Protein AF-A0A946QEQ7-F1 (afdb_monomer_lite)

Secondary structure (DSSP, 8-state):
---TTHHHH-SS--------SS----EES-SS--S--S--TTSEES---PPPHHHHHTS------HHHHHHHHHHHHTTS--------------

pLDDT: mean 74.31, std 14.01, range [38.25, 93.5]

Foldseek 3Di:
DDDPCQCVVPVPDDDDDDDDPDDDPKAFQCPPCPDVDPDRQPRMPVGDDDQDPVVVVVPPCPPPPVVVVVVVVVCVVVPPDPPPPDPDDDDDDD

Sequence (94 aa):
MIPAEIWRRNSVAVSKMLIRDKAIASIQLDPRRETADANFSNNSFPSRVVKSRLELYKGEDDTRNMMSDMLQMLREEKGGADDSKAVPLEETGN

Radius of gyration: 31.95 Å; chains: 1; bounding box: 30×58×88 Å

Structure (mmCIF, N/CA/C/O backbone):
data_AF-A0A946QEQ7-F1
#
_entry.id   AF-A0A946QEQ7-F1
#
loop_
_atom_site.group_PDB
_atom_site.id
_atom_site.type_symbol
_atom_site.label_atom_id
_atom_site.label_alt_id
_atom_site.label_comp_id
_atom_site.label_asym_id
_atom_site.label_entity_id
_atom_site.label_seq_id
_atom_site.pdbx_PDB_ins_code
_atom_site.Cartn_x
_atom_site.Cartn_y
_atom_site.Cartn_z
_atom_site.occupancy
_atom_site.B_iso_or_equiv
_atom_site.auth_seq_id
_atom_site.auth_comp_id
_atom_site.auth_asym_id
_atom_site.auth_atom_id
_atom_site.pdbx_PDB_model_num
ATOM 1 N N . MET A 1 1 ? -0.281 -14.467 -8.156 1.00 68.69 1 MET A N 1
ATOM 2 C CA . MET A 1 1 ? 1.128 -14.147 -7.876 1.00 68.69 1 MET A CA 1
ATOM 3 C C . MET A 1 1 ? 1.727 -13.546 -9.133 1.00 68.69 1 MET A C 1
ATOM 5 O O . MET A 1 1 ? 1.430 -14.052 -10.212 1.00 68.69 1 MET A O 1
ATOM 9 N N . ILE A 1 2 ? 2.442 -12.429 -9.013 1.00 79.06 2 ILE A N 1
ATOM 10 C CA . ILE A 1 2 ? 3.122 -11.790 -10.143 1.00 79.06 2 ILE A CA 1
ATOM 11 C C . ILE A 1 2 ? 4.566 -12.315 -10.140 1.00 79.06 2 ILE A C 1
ATOM 13 O O . ILE A 1 2 ? 5.228 -12.168 -9.119 1.00 79.06 2 ILE A O 1
ATOM 17 N N . PRO A 1 3 ? 5.026 -12.983 -11.212 1.00 81.75 3 PRO A N 1
ATOM 18 C CA . PRO A 1 3 ? 6.363 -13.573 -11.255 1.00 81.75 3 PRO A CA 1
ATOM 19 C C . PRO A 1 3 ? 7.441 -12.484 -11.331 1.00 81.75 3 PRO A C 1
ATOM 21 O O . PRO A 1 3 ? 7.240 -11.481 -12.016 1.00 81.75 3 PRO A O 1
ATOM 24 N N . ALA A 1 4 ? 8.588 -12.668 -10.676 1.00 80.50 4 ALA A N 1
ATOM 25 C CA . ALA A 1 4 ? 9.673 -11.680 -10.692 1.00 80.50 4 ALA A CA 1
ATOM 26 C C . ALA A 1 4 ? 10.273 -11.482 -12.101 1.00 80.50 4 ALA A C 1
ATOM 28 O O . ALA A 1 4 ? 10.820 -10.430 -12.423 1.00 80.50 4 ALA A O 1
ATOM 29 N N . GLU A 1 5 ? 10.107 -12.452 -13.000 1.00 84.88 5 GLU A N 1
ATOM 30 C CA . GLU A 1 5 ? 10.579 -12.391 -14.381 1.00 84.88 5 GLU A CA 1
ATOM 31 C C . GLU A 1 5 ? 9.917 -11.277 -15.205 1.00 84.88 5 GLU A C 1
ATOM 33 O O . GLU A 1 5 ? 10.447 -10.923 -16.262 1.00 84.88 5 GLU A O 1
ATOM 38 N N . ILE A 1 6 ? 8.797 -10.684 -14.755 1.00 85.69 6 ILE A N 1
ATOM 39 C CA . ILE A 1 6 ? 8.190 -9.546 -15.467 1.00 85.69 6 ILE A CA 1
ATOM 40 C C . ILE A 1 6 ? 9.160 -8.368 -15.601 1.00 85.69 6 ILE A C 1
ATOM 42 O O . ILE A 1 6 ? 9.158 -7.696 -16.631 1.00 85.69 6 ILE A O 1
ATOM 46 N N . TRP A 1 7 ? 10.039 -8.181 -14.616 1.00 83.44 7 TRP A N 1
ATOM 47 C CA . TRP A 1 7 ? 11.008 -7.087 -14.579 1.00 83.44 7 TRP A CA 1
ATOM 48 C C . TRP A 1 7 ? 12.115 -7.260 -15.620 1.00 83.44 7 TRP A C 1
ATOM 50 O O . TRP A 1 7 ? 12.717 -6.284 -16.058 1.00 83.44 7 TRP A O 1
ATOM 60 N N . ARG A 1 8 ? 12.342 -8.497 -16.090 1.00 85.19 8 ARG A N 1
ATOM 61 C CA . ARG A 1 8 ? 13.247 -8.764 -17.218 1.00 85.19 8 ARG A CA 1
ATOM 62 C C . ARG A 1 8 ? 12.669 -8.304 -18.553 1.00 85.19 8 ARG A C 1
ATOM 64 O O . ARG A 1 8 ? 13.434 -8.050 -19.474 1.00 85.19 8 ARG A O 1
ATOM 71 N N . ARG A 1 9 ? 11.337 -8.246 -18.686 1.00 85.56 9 ARG A N 1
ATOM 72 C CA . ARG A 1 9 ? 10.673 -7.796 -19.921 1.00 85.56 9 ARG A CA 1
ATOM 73 C C . ARG A 1 9 ? 10.659 -6.276 -20.022 1.00 85.56 9 ARG A C 1
ATOM 75 O O . ARG A 1 9 ? 10.830 -5.743 -21.111 1.00 85.56 9 ARG A O 1
ATOM 82 N N . ASN A 1 10 ? 10.445 -5.597 -18.898 1.00 86.81 10 ASN A N 1
ATOM 83 C CA . ASN A 1 10 ? 10.563 -4.151 -18.781 1.00 86.81 10 ASN A CA 1
ATOM 84 C C . ASN A 1 10 ? 10.896 -3.801 -17.325 1.00 86.81 10 ASN A C 1
ATOM 86 O O . ASN A 1 10 ? 10.130 -4.128 -16.419 1.00 86.81 10 ASN A O 1
ATOM 90 N N . SER A 1 11 ? 12.042 -3.156 -17.111 1.00 85.75 11 SER A N 1
ATOM 91 C CA . SER A 1 11 ? 12.533 -2.769 -15.785 1.00 85.75 11 SER A CA 1
ATOM 92 C C . SER A 1 11 ? 11.965 -1.440 -15.283 1.00 85.75 11 SER A C 1
ATOM 94 O O . SER A 1 11 ? 12.119 -1.125 -14.108 1.00 85.75 11 SER A O 1
ATOM 96 N N . VAL A 1 12 ? 11.328 -0.657 -16.156 1.00 88.12 12 VAL A N 1
ATOM 97 C CA . VAL A 1 12 ? 10.832 0.689 -15.847 1.00 88.12 12 VAL A CA 1
ATOM 98 C C . VAL A 1 12 ? 9.356 0.651 -15.469 1.00 88.12 12 VAL A C 1
ATOM 100 O O . VAL A 1 12 ? 8.961 1.221 -14.457 1.00 88.12 12 VAL A O 1
ATOM 103 N N . ALA A 1 13 ? 8.526 -0.014 -16.276 1.00 87.88 13 ALA A N 1
ATOM 104 C CA . ALA A 1 13 ? 7.086 -0.054 -16.053 1.00 87.88 13 ALA A CA 1
ATOM 105 C C . ALA A 1 13 ? 6.459 -1.340 -16.594 1.00 87.88 13 ALA A C 1
ATOM 107 O O . ALA A 1 13 ? 6.727 -1.767 -17.718 1.00 87.88 13 ALA A O 1
ATOM 108 N N . VAL A 1 14 ? 5.560 -1.928 -15.803 1.00 86.50 14 VAL A N 1
ATOM 109 C CA . VAL A 1 14 ? 4.764 -3.095 -16.190 1.00 86.50 14 VAL A CA 1
ATOM 110 C C . VAL A 1 14 ? 3.313 -2.870 -15.776 1.00 86.50 14 VAL A C 1
ATOM 112 O O . VAL A 1 14 ? 3.036 -2.409 -14.672 1.00 86.50 14 VAL A O 1
ATOM 115 N N . SER A 1 15 ? 2.369 -3.235 -16.644 1.00 88.81 15 SER A N 1
ATOM 116 C CA . SER A 1 15 ? 0.935 -3.217 -16.341 1.00 88.81 15 SER A CA 1
ATOM 117 C C . SER A 1 15 ? 0.371 -4.636 -16.378 1.00 88.81 15 SER A C 1
ATOM 119 O O . SER A 1 15 ? 0.634 -5.397 -17.310 1.00 88.81 15 SER A O 1
ATOM 121 N N . LYS A 1 16 ? -0.418 -5.007 -15.363 1.00 85.19 16 LYS A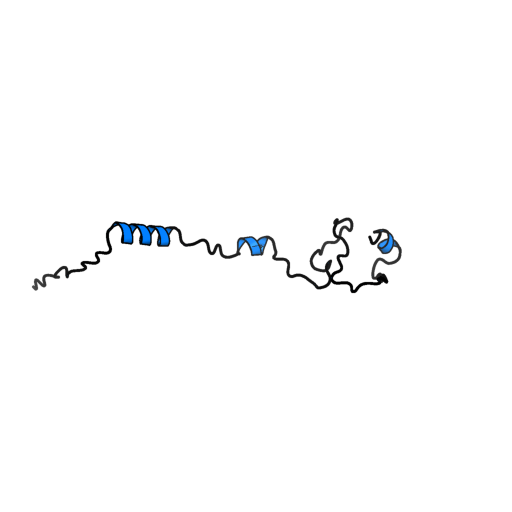 N 1
ATOM 122 C CA . LYS A 1 16 ? -1.069 -6.320 -15.269 1.00 85.19 16 LYS A CA 1
ATOM 123 C C . LYS A 1 16 ? -2.577 -6.149 -15.128 1.00 85.19 16 LYS A C 1
ATOM 125 O O . LYS A 1 16 ? -3.048 -5.608 -14.135 1.00 85.19 16 LYS A O 1
ATOM 130 N N . MET A 1 17 ? -3.329 -6.669 -16.095 1.00 89.69 17 MET A N 1
ATOM 131 C CA . MET A 1 17 ? -4.788 -6.728 -16.015 1.00 89.69 17 MET A CA 1
ATOM 132 C C . MET A 1 17 ? -5.235 -7.926 -15.165 1.00 89.69 17 MET A C 1
ATOM 134 O O . MET A 1 17 ? -4.714 -9.037 -15.311 1.00 89.69 17 MET A O 1
ATOM 138 N N . LEU A 1 18 ? -6.196 -7.689 -14.272 1.00 87.06 18 LEU A N 1
ATOM 139 C CA . LEU A 1 18 ? -6.805 -8.680 -13.386 1.00 87.06 18 LEU A CA 1
ATOM 140 C C . LEU A 1 18 ? -8.316 -8.681 -13.633 1.00 87.06 18 LEU A C 1
ATOM 142 O O . LEU A 1 18 ? -8.980 -7.693 -13.340 1.00 87.06 18 LEU A O 1
ATOM 146 N N . ILE A 1 19 ? -8.853 -9.783 -14.155 1.00 90.75 19 ILE A N 1
ATOM 147 C CA . ILE A 1 19 ? -10.296 -9.967 -14.364 1.00 90.75 19 ILE A CA 1
ATOM 148 C C . ILE A 1 19 ? -10.820 -10.840 -13.223 1.00 90.75 19 ILE A C 1
ATOM 150 O O . ILE A 1 19 ? -10.242 -11.894 -12.940 1.00 90.75 19 ILE A O 1
ATOM 154 N N . ARG A 1 20 ? -11.856 -10.371 -12.521 1.00 88.81 20 ARG A N 1
ATOM 155 C CA . ARG A 1 20 ? -12.496 -11.060 -11.392 1.00 88.81 20 ARG A CA 1
ATOM 156 C C . ARG A 1 20 ? -13.999 -10.829 -11.437 1.00 88.81 20 ARG A C 1
ATOM 158 O O . ARG A 1 20 ? -14.429 -9.719 -11.720 1.00 88.81 20 ARG A O 1
ATOM 165 N N . ASP A 1 21 ? -14.762 -11.852 -11.068 1.00 93.50 21 ASP A N 1
ATOM 166 C CA . ASP A 1 21 ? -16.230 -11.775 -11.025 1.00 93.50 21 ASP A CA 1
ATOM 167 C C . ASP A 1 21 ? -16.742 -10.943 -9.837 1.00 93.50 21 ASP A C 1
ATOM 169 O O . ASP A 1 21 ? -17.865 -10.450 -9.840 1.00 93.50 21 ASP A O 1
ATOM 173 N N . LYS A 1 22 ? -15.913 -10.789 -8.795 1.00 92.19 22 LYS A N 1
ATOM 174 C CA . LYS A 1 22 ? -16.215 -10.024 -7.578 1.00 92.19 22 LYS A CA 1
ATOM 175 C C . LYS A 1 22 ? -15.373 -8.754 -7.508 1.00 92.19 22 LYS A C 1
ATOM 177 O O . LYS A 1 22 ? -14.222 -8.743 -7.947 1.00 92.19 22 LYS A O 1
ATOM 182 N N . ALA A 1 23 ? -15.932 -7.722 -6.875 1.00 89.31 23 ALA A N 1
ATOM 183 C CA . ALA A 1 23 ? -15.234 -6.469 -6.618 1.00 89.31 23 ALA A CA 1
ATOM 184 C C . ALA A 1 23 ? -13.951 -6.697 -5.800 1.00 89.31 23 ALA A C 1
ATOM 186 O O . ALA A 1 23 ? -13.932 -7.449 -4.821 1.00 89.31 23 ALA A O 1
ATOM 187 N N . ILE A 1 24 ? -12.869 -6.039 -6.213 1.00 87.19 24 ILE A N 1
ATOM 188 C CA . ILE A 1 24 ? -11.569 -6.136 -5.550 1.00 87.19 24 ILE A CA 1
ATOM 189 C C . ILE A 1 24 ? -11.545 -5.144 -4.384 1.00 87.19 24 ILE A C 1
ATOM 191 O O . ILE A 1 24 ? -11.565 -3.938 -4.602 1.00 87.19 24 ILE A O 1
ATOM 195 N N . ALA A 1 25 ? -11.476 -5.654 -3.153 1.00 89.75 25 ALA A N 1
ATOM 196 C CA . ALA A 1 25 ? -11.401 -4.822 -1.948 1.00 89.75 25 ALA A CA 1
ATOM 197 C C . ALA A 1 25 ? -9.987 -4.272 -1.683 1.00 89.75 25 ALA A C 1
ATOM 199 O O . ALA A 1 25 ? -9.826 -3.142 -1.233 1.00 89.75 25 ALA A O 1
ATOM 200 N N . SER A 1 26 ? -8.953 -5.074 -1.950 1.00 88.38 26 SER A N 1
ATOM 201 C CA . SER A 1 26 ? -7.557 -4.667 -1.774 1.00 88.38 26 SER A CA 1
ATOM 202 C C . SER A 1 26 ? -6.612 -5.498 -2.632 1.00 88.38 26 SER A C 1
ATOM 204 O O . SER A 1 26 ? -6.867 -6.680 -2.874 1.00 88.38 26 SER A O 1
ATOM 206 N N . ILE A 1 27 ? -5.493 -4.900 -3.032 1.00 87.56 27 ILE A N 1
ATOM 207 C CA . ILE A 1 27 ? -4.418 -5.542 -3.789 1.00 87.56 27 ILE A CA 1
ATOM 208 C C . ILE A 1 27 ? -3.121 -5.392 -3.001 1.00 87.56 27 ILE A C 1
ATOM 210 O O . ILE A 1 27 ? -2.812 -4.306 -2.518 1.00 87.56 27 ILE A O 1
ATOM 214 N N . GLN A 1 28 ? -2.357 -6.478 -2.905 1.00 87.56 28 GLN A N 1
ATOM 215 C CA . GLN A 1 28 ? -0.997 -6.469 -2.382 1.00 87.56 28 GLN A CA 1
ATOM 216 C C . GLN A 1 28 ? -0.063 -7.071 -3.434 1.00 87.56 28 GLN A C 1
ATOM 218 O O . GLN A 1 28 ? -0.317 -8.177 -3.915 1.00 87.56 28 GLN A O 1
ATOM 223 N N . LEU A 1 29 ? 0.974 -6.326 -3.823 1.00 83.81 29 LEU A N 1
ATOM 224 C CA . LEU A 1 29 ? 1.865 -6.700 -4.926 1.00 83.81 29 LEU A CA 1
ATOM 225 C C . LEU A 1 29 ? 2.789 -7.867 -4.549 1.00 83.81 29 LEU A C 1
ATOM 227 O O . LEU A 1 29 ? 2.841 -8.865 -5.266 1.00 83.81 29 LEU A O 1
ATOM 231 N N . ASP A 1 30 ? 3.458 -7.758 -3.400 1.00 82.31 30 ASP A N 1
ATOM 232 C CA . ASP A 1 30 ? 4.428 -8.742 -2.917 1.00 82.31 30 ASP A CA 1
ATOM 233 C C . ASP A 1 30 ? 4.274 -9.004 -1.404 1.00 82.31 30 ASP A C 1
ATOM 235 O O . ASP A 1 30 ? 4.930 -8.370 -0.574 1.00 82.31 30 ASP A O 1
ATOM 239 N N . PRO A 1 31 ? 3.380 -9.929 -1.007 1.00 82.50 31 PRO A N 1
ATOM 240 C CA . PRO A 1 31 ? 3.189 -10.283 0.399 1.00 82.50 31 PRO A CA 1
ATOM 241 C C . PRO A 1 31 ? 4.372 -11.040 1.016 1.00 82.50 31 PRO A C 1
ATOM 243 O O . PRO A 1 31 ? 4.546 -11.002 2.233 1.00 82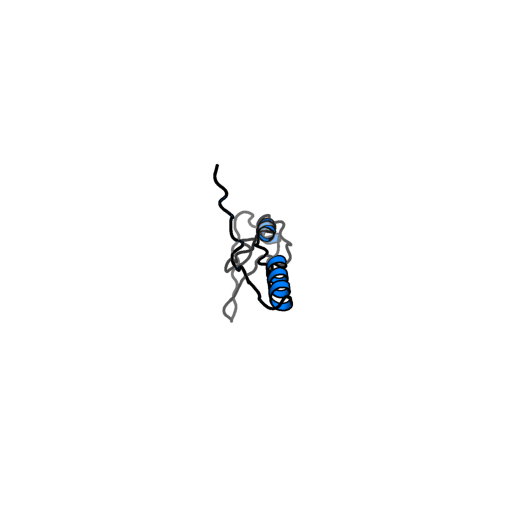.50 31 PRO A O 1
ATOM 246 N N . ARG A 1 32 ? 5.151 -11.762 0.197 1.00 82.69 32 ARG A N 1
ATOM 247 C CA . ARG A 1 32 ? 6.226 -12.654 0.664 1.00 82.69 32 ARG A CA 1
ATOM 248 C C . ARG A 1 32 ? 7.617 -12.034 0.581 1.00 82.69 32 ARG A C 1
ATOM 250 O O . ARG A 1 32 ? 8.559 -12.655 1.060 1.00 82.69 32 ARG A O 1
ATOM 257 N N . ARG A 1 33 ? 7.732 -10.810 0.058 1.00 80.62 33 ARG A N 1
ATOM 258 C CA . ARG A 1 33 ? 9.000 -10.076 -0.099 1.00 80.62 33 ARG A CA 1
ATOM 259 C C . ARG A 1 33 ? 9.993 -10.834 -0.972 1.00 80.62 33 ARG A C 1
ATOM 261 O O . ARG A 1 33 ? 11.175 -10.937 -0.659 1.00 80.62 33 ARG A O 1
ATOM 268 N N . GLU A 1 34 ? 9.480 -11.407 -2.048 1.00 77.44 34 GLU A N 1
ATOM 269 C CA . GLU A 1 34 ? 10.290 -12.106 -3.042 1.00 77.44 34 GLU A CA 1
ATOM 270 C C . GLU A 1 34 ? 10.938 -11.122 -4.030 1.00 77.44 34 GLU A C 1
ATOM 272 O O . GLU A 1 34 ? 11.920 -11.451 -4.693 1.00 77.44 34 GLU A O 1
ATOM 277 N N . THR A 1 35 ? 10.412 -9.897 -4.114 1.00 73.69 35 THR A N 1
ATOM 278 C CA . THR A 1 35 ? 11.005 -8.785 -4.852 1.00 73.69 35 THR A CA 1
ATOM 279 C C . THR A 1 35 ? 11.900 -7.988 -3.904 1.00 73.69 35 THR A C 1
ATOM 281 O O . THR A 1 35 ? 11.464 -7.540 -2.845 1.00 73.69 35 THR A O 1
ATOM 284 N N . ALA A 1 36 ? 13.181 -7.839 -4.246 1.00 76.25 36 ALA A N 1
ATOM 285 C CA . ALA A 1 36 ? 14.165 -7.103 -3.446 1.00 76.25 36 ALA A CA 1
ATOM 286 C C . ALA A 1 36 ? 13.970 -5.572 -3.549 1.00 76.25 36 ALA A C 1
ATOM 288 O O . ALA A 1 36 ? 14.903 -4.840 -3.872 1.00 76.25 36 ALA A O 1
ATOM 289 N N . ASP A 1 37 ? 12.742 -5.097 -3.335 1.00 75.56 37 ASP A N 1
ATOM 290 C CA . ASP A 1 37 ? 12.384 -3.680 -3.344 1.00 75.56 37 ASP A CA 1
ATOM 291 C C . ASP A 1 37 ? 12.745 -3.006 -2.008 1.00 75.56 37 ASP A C 1
A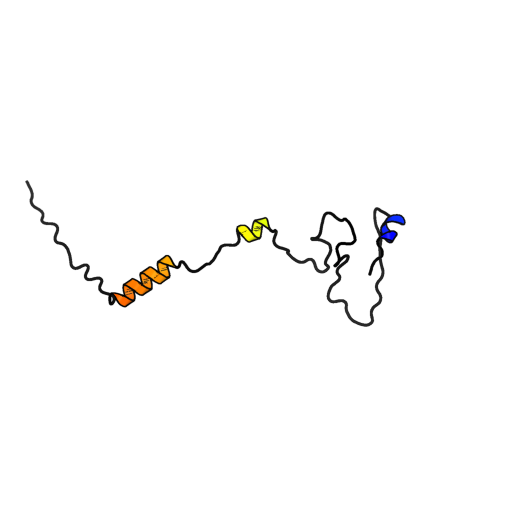TOM 293 O O . ASP A 1 37 ? 12.694 -3.615 -0.936 1.00 75.56 37 ASP A O 1
ATOM 297 N N . ALA A 1 38 ? 13.116 -1.729 -2.074 1.00 77.19 38 ALA A N 1
ATOM 298 C CA . ALA A 1 38 ? 13.474 -0.915 -0.918 1.00 77.19 38 ALA A CA 1
ATOM 299 C C . ALA A 1 38 ? 12.246 -0.297 -0.232 1.00 77.19 38 ALA A C 1
ATOM 301 O O . ALA A 1 38 ? 12.301 0.018 0.959 1.00 77.19 38 ALA A O 1
ATOM 302 N N . ASN A 1 39 ? 11.142 -0.103 -0.964 1.00 78.44 39 ASN A N 1
ATOM 303 C CA . ASN A 1 39 ? 9.955 0.563 -0.440 1.00 78.44 39 ASN A CA 1
ATOM 304 C C . ASN A 1 39 ? 8.789 -0.412 -0.232 1.00 78.44 39 ASN A C 1
ATOM 306 O O . ASN A 1 39 ? 8.169 -0.887 -1.168 1.00 78.44 39 ASN A O 1
ATOM 310 N N . PHE A 1 40 ? 8.412 -0.649 1.024 1.00 79.44 40 PHE A N 1
ATOM 311 C CA . PHE A 1 40 ? 7.263 -1.503 1.349 1.00 79.44 40 PHE A CA 1
ATOM 312 C C . PHE A 1 40 ? 5.934 -0.741 1.452 1.00 79.44 40 PHE A C 1
ATOM 314 O O . PHE A 1 40 ? 4.870 -1.361 1.495 1.00 79.44 40 PHE A O 1
ATOM 321 N N . SER A 1 41 ? 5.971 0.592 1.530 1.00 80.00 41 SER A N 1
ATOM 322 C CA . SER A 1 41 ? 4.790 1.418 1.830 1.00 80.00 41 SER A CA 1
ATOM 323 C C . SER A 1 41 ? 3.794 1.508 0.667 1.00 80.00 41 SER A C 1
ATOM 325 O O . SER A 1 41 ? 2.597 1.680 0.888 1.00 80.00 41 SER A O 1
ATOM 327 N N . ASN A 1 42 ? 4.269 1.339 -0.567 1.00 83.00 42 ASN A N 1
ATOM 328 C CA . ASN A 1 42 ? 3.485 1.439 -1.801 1.00 83.00 42 ASN A CA 1
ATOM 329 C C . ASN A 1 42 ? 2.967 0.078 -2.311 1.00 83.00 42 ASN A C 1
ATOM 331 O O . ASN A 1 42 ? 2.253 0.030 -3.309 1.00 83.00 42 ASN A O 1
ATOM 335 N N . ASN A 1 43 ? 3.269 -1.025 -1.619 1.00 86.31 43 ASN A N 1
ATOM 336 C CA . ASN A 1 43 ? 2.913 -2.377 -2.062 1.00 86.31 43 ASN A CA 1
ATOM 337 C C . ASN A 1 43 ? 1.449 -2.762 -1.808 1.00 86.31 43 ASN A C 1
ATOM 339 O O . ASN A 1 43 ? 1.069 -3.902 -2.080 1.00 86.31 43 ASN A O 1
ATOM 343 N N . SER A 1 44 ? 0.634 -1.848 -1.273 1.00 87.62 44 SER A N 1
ATOM 344 C CA . SER A 1 44 ? -0.781 -2.072 -0.971 1.00 87.62 44 SER A CA 1
ATOM 345 C C . SER A 1 44 ? -1.665 -1.005 -1.603 1.00 87.62 44 SER A C 1
ATOM 347 O O . SER A 1 44 ? -1.388 0.187 -1.495 1.00 87.62 44 SER A O 1
ATOM 349 N N . PHE A 1 45 ? -2.766 -1.449 -2.204 1.00 86.00 45 PHE A N 1
ATOM 350 C CA . PHE A 1 45 ? -3.839 -0.590 -2.686 1.00 86.00 45 PHE A CA 1
ATOM 351 C C . PHE A 1 45 ? -5.178 -1.019 -2.061 1.00 86.00 45 PHE A C 1
ATOM 353 O O . PHE A 1 45 ? -5.528 -2.198 -2.178 1.00 86.00 45 PHE A O 1
ATOM 360 N N . PRO A 1 46 ? -5.952 -0.114 -1.432 1.00 89.31 46 PRO A N 1
ATOM 361 C CA . PRO A 1 46 ? -5.600 1.265 -1.068 1.00 89.31 46 PRO A CA 1
ATOM 362 C C . PRO A 1 46 ? -4.371 1.344 -0.146 1.00 89.31 46 PRO A C 1
ATOM 364 O O . PRO A 1 46 ? -4.066 0.380 0.566 1.00 89.31 46 PRO A O 1
ATOM 367 N N . SER A 1 47 ? -3.658 2.474 -0.172 1.00 83.50 47 SER A N 1
ATOM 368 C CA . SER A 1 47 ? -2.476 2.680 0.670 1.00 83.50 47 SER A CA 1
ATOM 369 C C . SER A 1 47 ? -2.855 2.651 2.152 1.00 83.50 47 SER A C 1
ATOM 371 O O . SER A 1 47 ? -3.931 3.096 2.555 1.00 83.50 47 SER A O 1
ATOM 373 N N . ARG A 1 48 ? -1.971 2.089 2.980 1.00 81.19 48 ARG A N 1
ATOM 374 C CA . ARG A 1 48 ? -2.156 2.009 4.433 1.00 81.19 48 ARG A CA 1
ATOM 375 C C . ARG A 1 48 ? -1.058 2.808 5.114 1.00 81.19 48 ARG A C 1
ATOM 377 O O . ARG A 1 48 ? 0.105 2.692 4.739 1.00 81.19 48 ARG A O 1
ATOM 384 N N . VAL A 1 49 ? -1.422 3.588 6.129 1.00 75.31 49 VAL A N 1
ATOM 385 C CA . VAL A 1 49 ? -0.451 4.291 6.974 1.00 75.31 49 VAL A CA 1
ATOM 386 C C . VAL A 1 49 ? 0.212 3.256 7.881 1.00 75.31 49 VAL A C 1
ATOM 388 O O . VAL A 1 49 ? -0.406 2.750 8.816 1.00 75.31 49 VAL A O 1
ATOM 391 N N . VAL A 1 50 ? 1.456 2.893 7.574 1.00 72.75 50 VAL A N 1
ATOM 392 C CA . VAL A 1 50 ? 2.262 1.998 8.412 1.00 72.75 50 VAL A CA 1
ATOM 393 C C . VAL A 1 50 ? 3.164 2.870 9.278 1.00 72.75 50 VAL A C 1
ATOM 395 O O . VAL A 1 50 ? 3.992 3.604 8.747 1.00 72.75 50 VAL A O 1
ATOM 3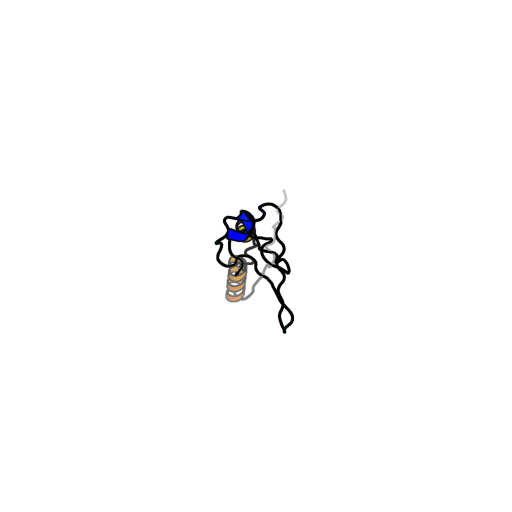98 N N . LYS A 1 51 ? 2.995 2.802 10.603 1.00 70.00 51 LYS A N 1
ATOM 399 C CA . LYS A 1 51 ? 3.856 3.524 11.553 1.00 70.00 51 LYS A CA 1
ATOM 400 C C . LYS A 1 51 ? 5.294 3.027 11.425 1.00 70.00 51 LYS A C 1
ATOM 402 O O . LYS A 1 51 ? 5.522 1.814 11.361 1.00 70.00 51 LYS A O 1
ATOM 407 N N . SER A 1 52 ? 6.264 3.940 11.406 1.00 72.56 52 SER A N 1
ATOM 408 C CA . SER A 1 52 ? 7.667 3.527 11.390 1.00 72.56 52 SER A CA 1
ATOM 409 C C . SER A 1 52 ? 8.065 2.911 12.739 1.00 72.56 52 SER A C 1
ATOM 411 O O . SER A 1 52 ? 7.497 3.227 13.787 1.00 72.56 52 SER A O 1
ATOM 413 N N . ARG A 1 53 ? 9.080 2.036 12.741 1.00 67.50 53 ARG A N 1
ATOM 414 C CA . ARG A 1 53 ? 9.581 1.419 13.984 1.00 67.50 53 ARG A CA 1
ATOM 415 C C . ARG A 1 53 ? 10.114 2.454 14.984 1.00 67.50 53 ARG A C 1
ATOM 417 O O . ARG A 1 53 ? 10.033 2.227 16.184 1.00 67.50 53 ARG A O 1
ATOM 424 N N . LEU A 1 54 ? 10.628 3.579 14.488 1.00 70.38 54 LEU A N 1
ATOM 425 C CA . LEU A 1 54 ? 11.131 4.681 15.312 1.00 70.38 54 LEU A CA 1
ATOM 426 C C . LEU A 1 54 ? 9.993 5.541 15.883 1.00 70.38 54 LEU A C 1
ATOM 428 O O . LEU A 1 54 ? 10.113 6.053 16.989 1.00 70.38 54 LEU A O 1
ATOM 432 N N . GLU A 1 55 ? 8.880 5.675 15.159 1.00 63.84 55 GLU A N 1
ATOM 433 C CA . GLU A 1 55 ? 7.687 6.386 15.637 1.00 63.84 55 GLU A CA 1
ATOM 434 C C . GLU A 1 55 ? 6.921 5.593 16.695 1.00 63.84 55 GLU A C 1
ATOM 436 O O . GLU A 1 55 ? 6.391 6.192 17.621 1.00 63.84 55 GLU A O 1
ATOM 441 N N . LEU A 1 56 ? 6.903 4.257 16.610 1.00 61.59 56 LEU A N 1
ATOM 442 C CA . LEU A 1 56 ? 6.321 3.404 17.655 1.00 61.59 56 LEU A CA 1
ATOM 443 C C . LEU A 1 56 ? 6.998 3.611 19.017 1.00 61.59 56 LEU A C 1
ATOM 445 O O . LEU A 1 56 ? 6.309 3.614 20.026 1.00 61.59 56 LEU A O 1
ATOM 449 N N . TYR A 1 57 ? 8.315 3.840 19.041 1.00 61.66 57 TYR A N 1
ATOM 450 C CA . TYR A 1 57 ? 9.064 4.123 20.274 1.00 61.66 57 TYR A CA 1
ATOM 451 C C . TYR A 1 57 ? 8.704 5.477 20.906 1.00 61.66 57 TYR A C 1
ATOM 453 O O . TYR A 1 57 ? 8.871 5.666 22.104 1.00 61.66 57 TYR A O 1
ATOM 461 N N . LYS A 1 58 ? 8.216 6.428 20.103 1.00 63.25 58 LYS A N 1
ATOM 462 C CA . LYS A 1 58 ? 7.710 7.722 20.580 1.00 63.25 58 LYS A CA 1
ATOM 463 C C . LYS A 1 58 ? 6.197 7.729 20.767 1.00 63.25 58 LYS A C 1
ATOM 465 O O . LYS A 1 58 ? 5.640 8.781 21.068 1.00 63.25 58 LYS A O 1
ATOM 470 N N . GLY A 1 59 ? 5.538 6.593 20.528 1.00 63.34 59 GLY A N 1
ATOM 471 C CA . GLY A 1 59 ? 4.152 6.413 20.908 1.00 63.34 59 GLY A CA 1
ATOM 472 C C . GLY A 1 59 ? 4.086 6.633 22.404 1.00 63.34 59 GLY A C 1
ATOM 473 O O . GLY A 1 59 ? 4.728 5.905 23.150 1.00 63.34 59 GLY A O 1
ATOM 474 N N . GLU A 1 60 ? 3.400 7.699 22.785 1.00 62.59 60 GLU A N 1
ATOM 475 C CA . GLU A 1 60 ? 3.130 8.074 24.160 1.00 62.59 60 GLU A CA 1
ATOM 476 C C . GLU A 1 60 ? 2.662 6.815 24.888 1.00 62.59 60 GLU A C 1
ATOM 478 O O . GLU A 1 60 ? 1.600 6.267 24.576 1.00 62.59 60 GLU A O 1
ATOM 483 N N . ASP A 1 61 ? 3.508 6.298 25.779 1.00 61.44 61 ASP A N 1
ATOM 484 C CA . ASP A 1 61 ? 3.069 5.375 26.807 1.00 61.44 61 ASP A CA 1
ATOM 485 C C . ASP A 1 61 ? 2.090 6.197 27.650 1.00 61.44 61 ASP A C 1
ATOM 487 O O . ASP A 1 61 ? 2.456 6.770 28.675 1.00 61.44 61 ASP A O 1
ATOM 491 N N . ASP A 1 62 ? 0.824 6.250 27.222 1.00 62.62 62 ASP A N 1
ATOM 492 C CA . ASP A 1 62 ? -0.335 6.598 28.052 1.00 62.62 62 ASP A CA 1
ATOM 493 C C . ASP A 1 62 ? -0.565 5.455 29.057 1.00 62.62 62 ASP A C 1
ATOM 495 O O . ASP A 1 62 ? -1.627 4.851 29.222 1.00 62.62 62 ASP A O 1
ATOM 499 N N . THR A 1 63 ? 0.538 5.058 29.678 1.00 62.62 63 THR A N 1
ATOM 500 C CA . THR A 1 63 ? 0.589 4.161 30.797 1.00 62.62 63 THR A CA 1
ATOM 501 C C . THR A 1 63 ? 0.250 5.055 31.961 1.00 62.62 63 THR A C 1
ATOM 503 O O . THR A 1 63 ? 1.044 5.891 32.383 1.00 62.62 63 THR A O 1
ATOM 506 N N . ARG A 1 64 ? -1.008 4.933 32.390 1.00 62.50 64 ARG A N 1
ATOM 507 C CA . ARG A 1 64 ? -1.522 5.326 33.704 1.00 62.50 64 ARG A CA 1
ATOM 508 C C . ARG A 1 64 ? -0.364 5.639 34.640 1.00 62.50 64 ARG A C 1
ATOM 510 O O . ARG A 1 64 ? 0.449 4.752 34.912 1.00 62.50 64 ARG A O 1
ATOM 517 N N . ASN A 1 65 ? -0.269 6.884 35.090 1.00 73.88 65 ASN A N 1
ATOM 518 C CA . ASN A 1 65 ? 0.751 7.284 36.045 1.00 73.88 65 ASN A CA 1
ATOM 519 C C . ASN A 1 65 ? 0.560 6.440 37.315 1.00 73.88 65 ASN A C 1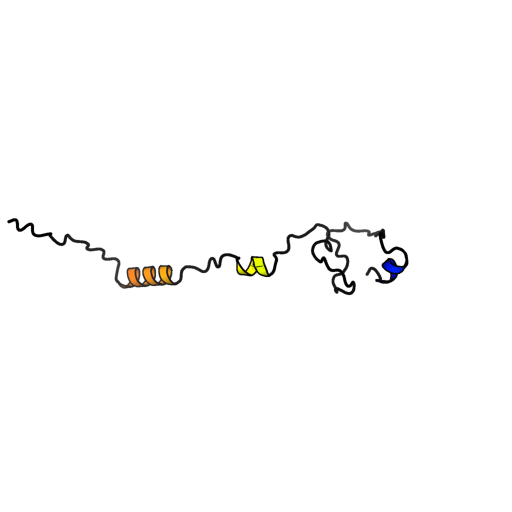
ATOM 521 O O . ASN A 1 65 ? -0.193 6.799 38.210 1.00 73.88 65 ASN A O 1
ATOM 525 N N . MET A 1 66 ? 1.246 5.300 37.416 1.00 73.75 66 MET A N 1
ATOM 526 C CA . MET A 1 66 ? 1.107 4.379 38.551 1.00 73.75 66 MET A CA 1
ATOM 527 C C . MET A 1 66 ? 1.429 5.086 39.871 1.00 73.75 66 MET A C 1
ATOM 529 O O . MET A 1 66 ? 0.914 4.723 40.922 1.00 73.75 66 MET A O 1
ATOM 533 N N . MET A 1 67 ? 2.243 6.142 39.800 1.00 76.19 67 MET A N 1
ATOM 534 C CA . MET A 1 67 ? 2.523 7.032 40.915 1.00 76.19 67 MET A CA 1
ATOM 535 C C . MET A 1 67 ? 1.302 7.857 41.343 1.00 76.19 67 MET A C 1
ATOM 537 O O . MET A 1 67 ? 1.082 7.989 42.543 1.00 76.19 67 MET A O 1
ATOM 541 N N . SER A 1 68 ? 0.498 8.383 40.408 1.00 78.12 68 SER A N 1
ATOM 542 C CA . SER A 1 68 ? -0.746 9.086 40.751 1.00 78.12 68 SER A CA 1
ATOM 543 C C . SER A 1 68 ? -1.801 8.125 41.285 1.00 78.12 68 SER A C 1
ATOM 545 O O . SER A 1 68 ? -2.455 8.450 42.271 1.00 78.12 68 SER A O 1
ATOM 547 N N . ASP A 1 69 ? -1.905 6.929 40.700 1.00 81.62 69 ASP A N 1
ATOM 548 C CA . ASP A 1 69 ? -2.829 5.892 41.174 1.00 81.62 69 ASP A CA 1
ATOM 549 C C . ASP A 1 69 ? -2.447 5.432 42.592 1.00 81.62 69 ASP A C 1
ATOM 551 O O . ASP A 1 69 ? -3.305 5.309 43.462 1.00 81.62 69 ASP A O 1
ATOM 555 N N . MET A 1 70 ? -1.149 5.265 42.873 1.00 80.50 70 MET A N 1
ATOM 556 C CA . MET A 1 70 ? -0.651 4.898 44.203 1.00 80.50 70 MET A CA 1
ATOM 557 C C . MET A 1 70 ? -0.833 6.026 45.230 1.00 80.50 70 MET A C 1
ATOM 559 O O . MET A 1 70 ? -1.252 5.765 46.357 1.00 80.50 70 MET A O 1
ATOM 563 N N . LEU A 1 71 ? -0.592 7.285 44.845 1.00 84.38 71 LEU A N 1
ATOM 564 C CA . LEU A 1 71 ? -0.879 8.456 45.685 1.00 84.38 71 LEU A CA 1
ATOM 565 C C . LEU A 1 71 ? -2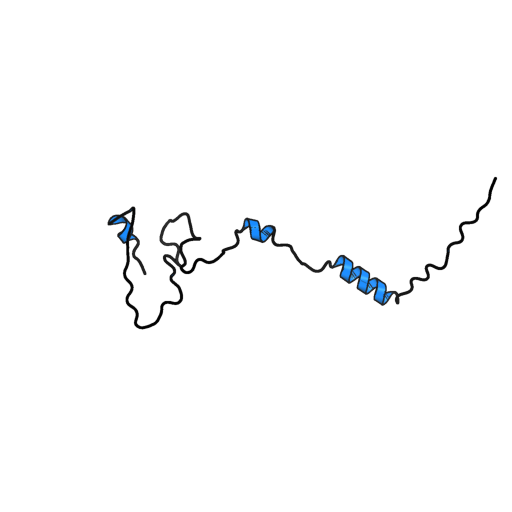.366 8.556 46.034 1.00 84.38 71 LEU A C 1
ATOM 567 O O . LEU A 1 71 ? -2.707 8.872 47.174 1.00 84.38 71 LEU A O 1
ATOM 571 N N . GLN A 1 72 ? -3.246 8.279 45.072 1.00 83.12 72 GLN A N 1
ATOM 572 C CA . GLN A 1 72 ? -4.684 8.265 45.293 1.00 83.12 72 GLN A CA 1
ATOM 573 C C . GLN A 1 72 ? -5.094 7.133 46.241 1.00 83.12 72 GLN A C 1
ATOM 575 O O . GLN A 1 72 ? -5.798 7.401 47.212 1.00 83.12 72 GLN A O 1
ATOM 580 N N . MET A 1 73 ? -4.592 5.912 46.033 1.00 80.81 73 MET A N 1
ATOM 581 C CA . MET A 1 73 ? -4.854 4.778 46.927 1.00 80.81 73 MET A CA 1
ATOM 582 C C . MET A 1 73 ? -4.380 5.055 48.359 1.00 80.81 73 MET A C 1
ATOM 584 O O . MET A 1 73 ? -5.134 4.839 49.301 1.00 80.81 73 MET A O 1
ATOM 588 N N . LEU A 1 74 ? -3.176 5.609 48.538 1.00 83.81 74 LEU A N 1
ATOM 589 C CA . LEU A 1 74 ? -2.667 5.996 49.859 1.00 83.81 74 LEU A CA 1
ATOM 590 C C . LEU A 1 74 ? -3.508 7.100 50.512 1.00 83.81 74 LEU A C 1
ATOM 592 O O . LEU A 1 74 ? -3.686 7.098 51.729 1.00 83.81 74 LEU A O 1
ATOM 596 N N . ARG A 1 75 ? -4.008 8.061 49.725 1.00 81.62 75 ARG A N 1
ATOM 597 C CA . ARG A 1 75 ? -4.888 9.139 50.204 1.00 81.62 75 ARG A CA 1
ATOM 598 C C . ARG A 1 75 ? -6.260 8.610 50.628 1.00 81.62 75 ARG A C 1
ATOM 600 O O . ARG A 1 75 ? -6.826 9.109 51.599 1.00 81.62 75 ARG A O 1
ATOM 607 N N . GLU A 1 76 ? -6.785 7.622 49.914 1.00 78.56 76 GLU A N 1
ATOM 608 C CA . GLU A 1 76 ? -8.041 6.939 50.232 1.00 78.56 76 GLU A CA 1
ATOM 609 C C . GLU A 1 76 ? -7.886 6.024 51.460 1.00 78.56 76 GLU A C 1
ATOM 611 O O . GLU A 1 76 ? -8.728 6.064 52.355 1.00 78.56 76 GLU A O 1
ATOM 616 N N . GLU A 1 77 ? -6.774 5.289 51.570 1.00 72.62 77 GLU A N 1
ATOM 617 C CA . GLU A 1 77 ? -6.442 4.426 52.715 1.00 72.62 77 GLU A CA 1
ATOM 618 C C . GLU A 1 77 ? -6.178 5.227 53.995 1.00 72.62 77 GLU A C 1
ATOM 620 O O . GLU A 1 77 ? -6.637 4.850 55.074 1.00 72.62 77 GLU A O 1
ATOM 625 N N . LYS A 1 78 ? -5.510 6.383 53.886 1.00 71.88 78 LYS A N 1
ATOM 626 C CA . LYS A 1 78 ? -5.355 7.318 55.011 1.00 71.88 78 LYS A CA 1
ATOM 627 C C . LYS A 1 78 ? -6.652 8.021 55.414 1.00 71.88 78 LYS A C 1
ATOM 629 O O . LYS A 1 78 ? -6.608 8.829 56.336 1.00 71.88 78 LYS A O 1
ATOM 634 N N . GLY A 1 79 ? -7.777 7.713 54.761 1.00 56.88 79 GLY A N 1
ATOM 635 C CA . GLY A 1 79 ? -9.085 8.264 55.083 1.00 56.88 79 GLY A CA 1
ATOM 636 C C . GLY A 1 79 ? -9.082 9.779 54.945 1.00 56.88 79 GLY A C 1
ATOM 637 O O . GLY A 1 79 ? -9.028 10.463 55.954 1.00 56.88 79 GLY A O 1
ATOM 638 N N . GLY A 1 80 ? -9.099 10.276 53.701 1.00 57.44 80 GLY A N 1
ATOM 639 C CA . GLY A 1 80 ? -9.190 11.691 53.307 1.00 57.44 80 GLY A CA 1
ATOM 640 C C . GLY A 1 80 ? -9.343 12.706 54.447 1.00 57.44 80 GLY A C 1
ATOM 641 O O . GLY A 1 80 ? -10.441 13.185 54.708 1.00 57.44 80 GLY A O 1
ATOM 642 N N . ALA A 1 81 ? -8.227 13.050 55.085 1.00 49.75 81 ALA A N 1
ATOM 643 C CA . ALA A 1 81 ? -8.143 14.076 56.109 1.00 49.75 81 ALA A CA 1
ATOM 644 C C . ALA A 1 81 ? -7.089 15.088 55.663 1.00 49.75 81 ALA A C 1
ATOM 646 O O . ALA A 1 81 ? -5.893 14.898 55.872 1.00 49.75 81 ALA A O 1
ATOM 647 N N . ASP A 1 82 ? -7.552 16.148 55.005 1.00 46.84 82 ASP A N 1
ATOM 648 C CA . ASP A 1 82 ? -6.820 17.408 54.963 1.00 46.84 82 ASP A CA 1
ATOM 649 C C . ASP A 1 82 ? -7.400 18.300 56.064 1.00 46.84 82 ASP A C 1
ATOM 651 O O . ASP A 1 82 ? -8.210 19.191 55.823 1.00 46.84 82 ASP A O 1
ATOM 655 N N . ASP A 1 83 ? -7.028 17.998 57.309 1.00 50.72 83 ASP A N 1
ATOM 656 C CA . ASP A 1 83 ? -7.050 18.990 58.378 1.00 50.72 83 ASP A CA 1
ATOM 657 C C . ASP A 1 83 ? -5.784 19.845 58.230 1.00 50.72 83 ASP A C 1
ATOM 659 O O . ASP A 1 83 ? -4.889 19.829 59.076 1.00 50.72 83 ASP A O 1
ATOM 663 N N . SER A 1 84 ? -5.713 20.666 57.179 1.00 46.41 84 SER A N 1
ATOM 664 C CA . SER A 1 84 ? -4.893 21.876 57.212 1.00 46.41 84 SER A CA 1
ATOM 665 C C . SER A 1 84 ? -5.588 22.914 58.105 1.00 46.41 84 SER A C 1
ATOM 667 O O . SER A 1 84 ? -5.948 24.014 57.679 1.00 46.41 84 SER A O 1
ATOM 669 N N . LYS A 1 85 ? -5.821 22.560 59.375 1.00 44.16 85 LYS A N 1
ATOM 670 C CA . LYS A 1 85 ? -6.046 23.546 60.425 1.00 44.16 85 LYS A CA 1
ATOM 671 C C . LYS A 1 85 ? -4.729 24.286 60.603 1.00 44.16 85 LYS A C 1
ATOM 673 O O . LYS A 1 85 ? -3.768 23.730 61.121 1.00 44.16 85 LYS A O 1
ATOM 678 N N . ALA A 1 86 ? -4.728 25.519 60.103 1.00 50.91 86 ALA A N 1
ATOM 679 C CA . ALA A 1 86 ? -3.988 26.669 60.599 1.00 50.91 86 ALA A CA 1
ATOM 680 C C . ALA A 1 86 ? -2.868 26.321 61.590 1.00 50.91 86 ALA A C 1
ATOM 682 O O . ALA A 1 86 ? -3.118 26.172 62.785 1.00 50.91 86 ALA A O 1
ATOM 683 N N . VAL A 1 87 ? -1.633 26.244 61.097 1.00 52.91 87 VAL A N 1
ATOM 684 C CA . VAL A 1 87 ? -0.470 26.475 61.956 1.00 52.91 87 VAL A CA 1
ATOM 685 C C . VAL A 1 87 ? -0.402 27.995 62.151 1.00 52.91 87 VAL A C 1
ATOM 687 O O . VAL A 1 87 ? -0.206 28.698 61.156 1.00 52.91 87 VAL A O 1
ATOM 690 N N . PRO A 1 88 ? -0.628 28.542 63.360 1.00 47.41 88 PRO A N 1
ATOM 691 C CA . PRO A 1 88 ? -0.522 29.977 63.587 1.00 47.41 88 PRO A CA 1
ATOM 692 C C . PRO A 1 88 ? 0.944 30.386 63.443 1.00 47.41 88 PRO A C 1
ATOM 694 O O . PRO A 1 88 ? 1.817 29.851 64.126 1.00 47.41 88 PRO A O 1
ATOM 697 N N . LEU A 1 89 ? 1.218 31.313 62.529 1.00 58.44 89 LEU A N 1
ATOM 698 C CA . LEU A 1 89 ? 2.482 32.036 62.510 1.00 58.44 89 LEU A CA 1
ATOM 699 C C . LEU A 1 89 ? 2.419 33.032 63.671 1.00 58.44 89 LEU A C 1
ATOM 701 O O . LEU A 1 89 ? 1.670 34.003 63.611 1.00 58.44 89 LEU A O 1
ATOM 705 N N . GLU A 1 90 ? 3.144 32.747 64.749 1.00 47.53 90 GLU A N 1
ATOM 706 C CA . GLU A 1 90 ? 3.350 33.707 65.832 1.00 47.53 90 GLU A CA 1
ATOM 707 C C . GLU A 1 90 ? 4.157 34.891 65.278 1.00 47.53 90 GLU A C 1
ATOM 709 O O . GLU A 1 90 ? 5.341 34.762 64.957 1.00 47.53 90 GLU A O 1
ATOM 714 N N . GLU A 1 91 ? 3.507 36.048 65.144 1.00 50.69 91 GLU A N 1
ATOM 715 C CA . GLU A 1 91 ? 4.199 37.319 64.961 1.00 50.69 91 GLU A CA 1
ATOM 716 C C . GLU A 1 91 ? 4.784 37.763 66.302 1.00 50.69 91 GLU A C 1
ATOM 718 O O . GLU A 1 91 ? 4.121 38.411 67.110 1.00 50.69 91 GLU A O 1
ATOM 723 N N . THR A 1 92 ? 6.054 37.451 66.541 1.00 38.25 92 THR A N 1
ATOM 724 C CA . THR A 1 92 ? 6.836 38.170 67.549 1.00 38.25 92 THR A CA 1
ATOM 725 C C . THR A 1 92 ? 7.704 39.199 66.845 1.00 38.25 92 THR A C 1
ATOM 727 O O . THR A 1 92 ? 8.773 38.880 66.325 1.00 38.25 92 THR A O 1
ATOM 730 N N . GLY A 1 93 ? 7.213 40.438 66.819 1.00 50.16 93 GLY A N 1
ATOM 731 C CA . GLY A 1 93 ? 8.022 41.607 66.509 1.00 50.16 93 GLY A CA 1
ATOM 732 C C . GLY A 1 93 ? 8.988 41.925 67.651 1.00 50.16 93 GLY A C 1
ATOM 733 O O . GLY A 1 93 ? 8.580 41.969 68.811 1.00 50.16 93 GLY A O 1
ATOM 734 N N . ASN A 1 94 ? 10.263 42.122 67.314 1.00 39.59 94 ASN A N 1
ATOM 735 C CA . ASN A 1 94 ? 10.992 43.393 67.437 1.00 39.59 94 ASN A CA 1
ATOM 736 C C . ASN A 1 94 ? 12.355 43.263 66.742 1.00 39.59 94 ASN A C 1
ATOM 738 O O . ASN A 1 94 ? 13.052 42.261 67.021 1.00 39.59 94 ASN A O 1
#